Protein AF-E6QX30-F1 (afdb_monomer)

Nearest PDB structures (foldseek):
  5aim-assembly2_B  TM=6.102E-01  e=1.155E-02  Saccharomyces cerevisiae
  6qpw-assembly1_B  TM=5.851E-01  e=6.024E-02  Saccharomyces cerevisiae S288C
  2dpd-assembly1_B  TM=6.781E-01  e=2.413E-01  Bacillus subtilis
  7jpq-assembly1_D  TM=5.447E-01  e=1.022E-01  Homo sapiens
  5meb-assembly2_B  TM=5.885E-01  e=2.114E-01  Saccharomyces cerevisiae

pLDDT: mean 74.43, std 17.97, range [36.53, 93.19]

Structure (mmCIF, N/CA/C/O backbone):
data_AF-E6QX30-F1
#
_entry.id   AF-E6QX30-F1
#
loop_
_atom_site.group_PDB
_atom_site.id
_atom_site.type_symbol
_atom_site.label_atom_id
_atom_site.label_alt_id
_atom_site.label_comp_id
_atom_site.label_asym_id
_atom_site.label_entity_id
_atom_site.label_seq_id
_atom_site.pdbx_PDB_ins_code
_atom_site.Cartn_x
_atom_site.Cartn_y
_atom_site.Cartn_z
_atom_site.occupancy
_atom_site.B_iso_or_equiv
_atom_site.auth_seq_id
_atom_site.auth_comp_id
_atom_site.auth_asym_id
_atom_site.auth_atom_id
_atom_site.pdbx_PDB_model_num
ATOM 1 N N . MET A 1 1 ? 42.440 -19.317 -20.892 1.00 54.25 1 MET A N 1
ATOM 2 C CA . MET A 1 1 ? 41.646 -18.331 -20.115 1.00 54.25 1 MET A CA 1
ATOM 3 C C . MET A 1 1 ? 40.415 -17.860 -20.898 1.00 54.25 1 MET A C 1
ATOM 5 O O . MET A 1 1 ? 39.342 -17.826 -20.319 1.00 54.25 1 MET A O 1
ATOM 9 N N . SER A 1 2 ? 40.530 -17.606 -22.211 1.00 65.06 2 SER A N 1
ATOM 10 C CA . SER A 1 2 ? 39.391 -17.278 -23.096 1.00 65.06 2 SER A CA 1
ATOM 11 C C . SER A 1 2 ? 38.337 -18.400 -23.216 1.00 65.06 2 SER A C 1
ATOM 13 O O . SER A 1 2 ? 37.141 -18.131 -23.174 1.00 65.06 2 SER A O 1
ATOM 15 N N . ASP A 1 3 ? 38.753 -19.672 -23.256 1.00 72.25 3 ASP A N 1
ATOM 16 C CA . ASP A 1 3 ? 37.819 -20.810 -23.385 1.00 72.25 3 ASP A CA 1
ATOM 17 C C . ASP A 1 3 ? 36.958 -21.046 -22.137 1.00 72.25 3 ASP A C 1
ATOM 19 O O . ASP A 1 3 ? 35.819 -21.490 -22.235 1.00 72.25 3 ASP A O 1
ATOM 23 N N . ILE A 1 4 ? 37.474 -20.678 -20.962 1.00 80.50 4 ILE A N 1
ATOM 24 C CA . ILE A 1 4 ? 36.748 -20.782 -19.691 1.00 80.50 4 ILE A CA 1
ATOM 25 C C . ILE A 1 4 ? 35.622 -19.740 -19.649 1.00 80.50 4 ILE A C 1
ATOM 27 O O . ILE A 1 4 ? 34.512 -20.053 -19.233 1.00 80.50 4 ILE A O 1
ATOM 31 N N . LEU A 1 5 ? 35.879 -18.519 -20.133 1.00 72.25 5 LEU A N 1
ATOM 32 C CA . LEU A 1 5 ? 34.870 -17.457 -20.203 1.00 72.25 5 LEU A CA 1
ATOM 33 C C . LEU A 1 5 ? 33.741 -17.809 -21.178 1.00 72.25 5 LEU A C 1
ATOM 35 O O . LEU A 1 5 ? 32.575 -17.657 -20.825 1.00 72.25 5 LEU A O 1
ATOM 39 N N . LYS A 1 6 ? 34.069 -18.370 -22.348 1.00 82.31 6 LYS A N 1
ATOM 40 C CA . LYS A 1 6 ? 33.060 -18.851 -23.308 1.00 82.31 6 LYS A CA 1
ATOM 41 C C . LYS A 1 6 ? 32.194 -19.971 -22.737 1.00 82.31 6 LYS A C 1
ATOM 43 O O . LYS A 1 6 ? 30.988 -20.003 -22.971 1.00 82.31 6 LYS A O 1
ATOM 48 N N . GLU A 1 7 ? 32.794 -20.878 -21.972 1.00 82.12 7 GLU A N 1
ATOM 49 C CA . GLU A 1 7 ? 32.065 -21.949 -21.294 1.00 82.12 7 GLU A CA 1
ATOM 50 C C . GLU A 1 7 ? 31.119 -21.389 -20.215 1.00 82.12 7 GLU A C 1
ATOM 52 O O . GLU A 1 7 ? 29.974 -21.833 -20.104 1.00 82.12 7 GLU A O 1
ATOM 57 N N . PHE A 1 8 ? 31.538 -20.359 -19.471 1.00 84.06 8 PHE A N 1
ATOM 58 C CA . PHE A 1 8 ? 30.665 -19.662 -18.521 1.00 84.06 8 PHE A CA 1
ATOM 59 C C . PHE A 1 8 ? 29.525 -18.900 -19.206 1.00 84.06 8 PHE A C 1
ATOM 61 O O . PHE A 1 8 ? 28.385 -19.001 -18.758 1.00 84.06 8 PHE A O 1
ATOM 68 N N . GLU A 1 9 ? 29.782 -18.196 -20.309 1.00 80.81 9 GLU A N 1
ATOM 69 C CA . GLU A 1 9 ? 28.739 -17.509 -21.085 1.00 80.81 9 GLU A CA 1
A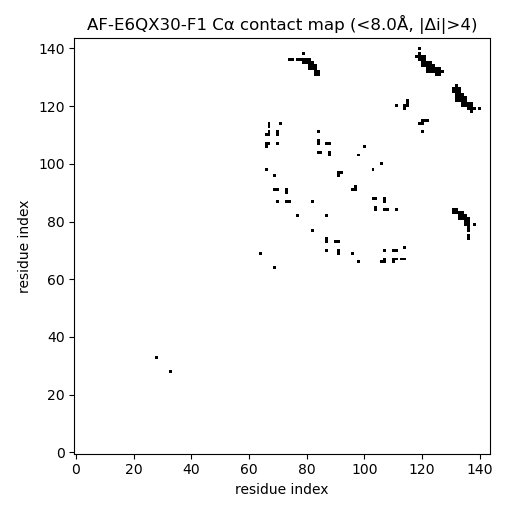TOM 70 C C . GLU A 1 9 ? 27.700 -18.490 -21.638 1.00 80.81 9 GLU A C 1
ATOM 72 O O . GLU A 1 9 ? 26.494 -18.246 -21.545 1.00 80.81 9 GLU A O 1
ATOM 77 N N . LYS A 1 10 ? 28.153 -19.641 -22.145 1.00 86.25 10 LYS A N 1
ATOM 78 C CA . LYS A 1 10 ? 27.271 -20.702 -22.640 1.00 86.25 10 LYS A CA 1
ATOM 79 C C . LYS A 1 10 ? 26.405 -21.291 -21.526 1.00 86.25 10 LYS A C 1
ATOM 81 O O . LYS A 1 10 ? 25.217 -21.525 -21.743 1.00 86.25 10 LYS A O 1
ATOM 86 N N . ARG A 1 11 ? 26.968 -21.482 -20.328 1.00 80.69 11 ARG A N 1
ATOM 87 C CA . ARG A 1 11 ? 26.216 -21.923 -19.140 1.00 80.69 11 ARG A CA 1
ATOM 88 C C . ARG A 1 11 ? 25.200 -20.882 -18.684 1.00 80.69 11 ARG A C 1
ATOM 90 O O . ARG A 1 11 ? 24.069 -21.240 -18.386 1.00 80.69 11 ARG A O 1
ATOM 97 N N . ILE A 1 12 ? 25.557 -19.599 -18.692 1.00 85.88 12 ILE A N 1
ATOM 98 C CA . ILE A 1 12 ? 24.620 -18.516 -18.363 1.00 85.88 12 ILE A CA 1
ATOM 99 C C . ILE A 1 12 ? 23.457 -18.491 -19.363 1.00 85.88 12 ILE A C 1
ATOM 101 O O . ILE A 1 12 ? 22.307 -18.353 -18.953 1.00 85.88 12 ILE A O 1
ATOM 105 N N . ALA A 1 13 ? 23.731 -18.655 -20.659 1.00 84.75 13 ALA A N 1
ATOM 106 C CA . ALA A 1 13 ? 22.691 -18.701 -21.685 1.00 84.75 13 ALA A CA 1
ATOM 107 C C . ALA A 1 13 ? 21.773 -19.929 -21.541 1.00 84.75 13 ALA A C 1
ATOM 109 O O . ALA A 1 13 ? 20.557 -19.798 -21.672 1.00 84.75 13 ALA A O 1
ATOM 110 N N . ALA A 1 14 ? 22.335 -21.102 -21.230 1.00 83.81 14 ALA A N 1
ATOM 111 C CA . ALA A 1 14 ? 21.559 -22.313 -20.968 1.00 83.81 14 ALA A CA 1
ATOM 112 C C . ALA A 1 14 ? 20.653 -22.152 -19.736 1.00 83.81 14 ALA A C 1
ATOM 114 O O . ALA A 1 14 ? 19.456 -22.412 -19.826 1.00 83.81 14 ALA A O 1
ATOM 115 N N . ASN A 1 15 ? 21.191 -21.622 -18.635 1.00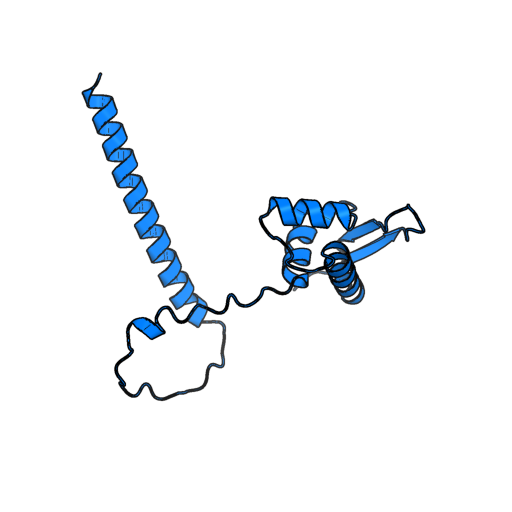 85.94 15 ASN A N 1
ATOM 116 C CA . ASN A 1 15 ? 20.427 -21.394 -17.408 1.00 85.94 15 ASN A CA 1
ATOM 117 C C . ASN A 1 15 ? 19.310 -20.361 -17.606 1.00 85.94 15 ASN A C 1
ATOM 119 O O . ASN A 1 15 ? 18.232 -20.515 -17.048 1.00 85.94 15 ASN A O 1
ATOM 123 N N . LYS A 1 16 ? 19.536 -19.313 -18.412 1.00 83.69 16 LYS A N 1
ATOM 124 C CA . LYS A 1 16 ? 18.482 -18.342 -18.753 1.00 83.69 16 LYS A CA 1
ATOM 125 C C . LYS A 1 16 ? 17.318 -19.004 -19.484 1.00 83.69 16 LYS A C 1
ATOM 127 O O . LYS A 1 16 ? 16.172 -18.768 -19.127 1.00 83.69 16 LYS A O 1
ATOM 132 N N . ARG A 1 17 ? 17.618 -19.866 -20.456 1.00 84.56 17 ARG A N 1
ATOM 133 C CA . ARG A 1 17 ? 16.594 -20.612 -21.195 1.00 84.56 17 ARG A CA 1
ATOM 134 C C . ARG A 1 17 ? 15.820 -21.572 -20.288 1.00 84.56 17 ARG A C 1
ATOM 136 O O . ARG A 1 17 ? 14.612 -21.701 -20.432 1.00 84.56 17 ARG A O 1
ATOM 143 N N . GLU A 1 18 ? 16.508 -22.217 -19.351 1.00 81.56 18 GLU A N 1
ATOM 144 C CA . GLU A 1 18 ? 15.877 -23.099 -18.367 1.00 81.56 18 GLU A CA 1
ATOM 145 C C . GLU A 1 18 ? 14.957 -22.324 -17.410 1.00 81.56 18 GLU A C 1
ATOM 147 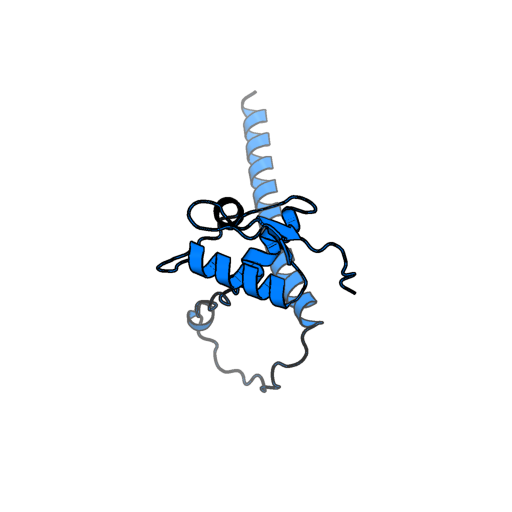O O . GLU A 1 18 ? 13.856 -22.782 -17.114 1.00 81.56 18 GLU A O 1
ATOM 152 N N . ILE A 1 19 ? 15.357 -21.119 -16.986 1.00 82.62 19 ILE A N 1
ATOM 153 C CA . ILE A 1 19 ? 14.509 -20.226 -16.182 1.00 82.62 19 ILE A CA 1
ATOM 154 C C . ILE A 1 19 ? 13.252 -19.829 -16.964 1.00 82.62 19 ILE A C 1
ATOM 156 O O . ILE A 1 19 ? 12.155 -19.940 -16.427 1.00 82.62 19 ILE A O 1
ATOM 160 N N . GLU A 1 20 ? 13.388 -19.431 -18.231 1.00 78.38 20 GLU A N 1
ATOM 161 C CA . GLU A 1 20 ? 12.243 -19.075 -19.084 1.00 78.38 20 GLU A CA 1
ATOM 162 C C . GLU A 1 20 ? 11.257 -20.250 -19.241 1.00 78.38 20 GLU A C 1
ATOM 164 O O . GLU A 1 20 ? 10.038 -20.068 -19.181 1.00 78.38 20 GLU A O 1
ATOM 169 N N . GLU A 1 21 ? 11.768 -21.475 -19.388 1.00 79.69 21 GLU A N 1
ATOM 170 C CA . GLU A 1 21 ? 10.946 -22.685 -19.478 1.00 79.69 21 GLU A CA 1
ATOM 171 C C . GLU A 1 21 ? 10.229 -23.001 -18.153 1.00 79.69 21 GLU A C 1
ATOM 173 O O . GLU A 1 21 ? 9.037 -23.325 -18.149 1.00 79.69 21 GLU A O 1
ATOM 178 N N . GLN A 1 22 ? 10.915 -22.843 -17.018 1.00 76.31 22 GLN A N 1
ATOM 179 C CA . GLN A 1 22 ? 10.328 -23.016 -15.685 1.00 76.31 22 GLN A CA 1
ATOM 180 C C . GLN A 1 22 ? 9.267 -21.950 -15.372 1.00 76.31 22 GLN A C 1
ATOM 182 O O . GLN A 1 22 ? 8.219 -22.270 -14.804 1.00 76.31 22 GLN A O 1
ATOM 187 N N . GLU A 1 23 ? 9.493 -20.698 -15.770 1.00 70.81 23 GLU A N 1
ATOM 188 C CA . GLU A 1 23 ? 8.515 -19.613 -15.644 1.00 70.81 23 GLU A CA 1
ATOM 189 C C . GLU A 1 23 ? 7.265 -19.896 -16.483 1.00 70.81 23 GLU A C 1
ATOM 191 O O . GLU A 1 23 ? 6.139 -19.761 -15.991 1.00 70.81 23 GLU A O 1
ATOM 196 N N . TYR A 1 24 ? 7.442 -20.376 -17.716 1.00 75.69 24 TYR A N 1
ATOM 197 C CA . TYR A 1 24 ? 6.335 -20.784 -18.577 1.00 75.69 24 TYR A CA 1
ATOM 198 C C . TYR A 1 24 ? 5.539 -21.957 -17.982 1.00 75.69 24 TYR A C 1
ATOM 200 O O . TYR A 1 24 ? 4.304 -21.914 -17.918 1.00 75.69 24 TYR A O 1
ATOM 208 N N . ALA A 1 25 ? 6.231 -22.975 -17.465 1.00 77.50 25 ALA A N 1
ATOM 209 C CA . ALA A 1 25 ? 5.602 -24.098 -16.776 1.00 77.50 25 ALA A CA 1
ATOM 210 C C . ALA A 1 25 ? 4.824 -23.644 -15.529 1.00 77.50 25 ALA A C 1
ATOM 212 O O . ALA A 1 25 ? 3.711 -24.119 -15.290 1.00 77.50 25 ALA A O 1
ATOM 213 N N . LEU A 1 26 ? 5.348 -22.677 -14.767 1.00 67.38 26 LEU A N 1
ATOM 214 C CA . LEU A 1 26 ? 4.654 -22.089 -13.619 1.00 67.38 26 LEU A CA 1
ATOM 215 C C . LEU A 1 26 ? 3.383 -21.340 -14.019 1.00 67.38 26 LEU A C 1
ATOM 217 O O . LEU A 1 26 ? 2.389 -21.418 -13.296 1.00 67.38 26 LEU A O 1
ATOM 221 N N . VAL A 1 27 ? 3.377 -20.636 -15.152 1.00 73.81 27 VAL A N 1
ATOM 222 C CA . VAL A 1 27 ? 2.166 -19.977 -15.668 1.00 73.81 27 VAL A CA 1
ATOM 223 C C . VAL A 1 27 ? 1.096 -21.016 -16.011 1.00 73.81 27 VAL A C 1
ATOM 225 O O . VAL A 1 27 ? -0.064 -20.855 -15.621 1.00 73.81 27 VAL A O 1
ATOM 228 N N . ILE A 1 28 ? 1.474 -22.114 -16.672 1.00 72.31 28 ILE A N 1
ATOM 229 C CA . ILE A 1 28 ? 0.555 -23.216 -16.994 1.00 72.31 28 ILE A CA 1
ATOM 230 C C . ILE A 1 28 ? 0.048 -23.901 -15.720 1.00 72.31 28 ILE A C 1
ATOM 232 O O . ILE A 1 28 ? -1.153 -24.151 -15.590 1.00 72.31 28 ILE A O 1
ATOM 236 N N . LEU A 1 29 ? 0.926 -24.170 -14.753 1.00 69.25 29 LEU A N 1
ATOM 237 C CA . LEU A 1 29 ? 0.558 -24.790 -13.479 1.00 69.25 29 LEU A CA 1
ATOM 238 C C . LEU A 1 29 ? -0.351 -23.888 -12.646 1.00 69.25 29 LEU A C 1
ATOM 240 O O . LEU A 1 29 ? -1.369 -24.349 -12.146 1.00 69.25 29 LEU A O 1
ATOM 244 N N . LYS A 1 30 ? -0.079 -22.583 -12.559 1.00 65.81 30 LYS A N 1
ATOM 245 C CA . LYS A 1 30 ? -0.988 -21.628 -11.904 1.00 65.81 30 LYS A CA 1
ATOM 246 C C . LYS A 1 30 ? -2.346 -21.564 -12.595 1.00 65.81 30 LYS A C 1
ATOM 248 O O . LYS A 1 30 ? -3.360 -21.443 -11.916 1.00 65.81 30 LYS A O 1
ATOM 253 N N . ARG A 1 31 ? -2.389 -21.679 -13.924 1.00 63.12 31 ARG A N 1
ATOM 254 C CA . ARG A 1 31 ? -3.642 -21.693 -14.693 1.00 63.12 31 ARG A CA 1
ATOM 255 C C . ARG A 1 31 ? 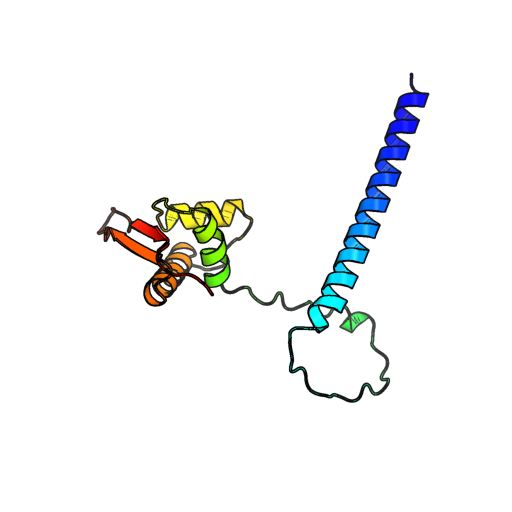-4.443 -22.978 -14.485 1.00 63.12 31 ARG A C 1
ATOM 257 O O . ARG A 1 31 ? -5.661 -22.918 -14.364 1.00 63.12 31 ARG A O 1
ATOM 264 N N . THR A 1 32 ? -3.769 -24.122 -14.420 1.00 64.25 32 THR A N 1
ATOM 265 C CA . THR A 1 32 ? -4.403 -25.436 -14.217 1.00 64.25 32 THR A CA 1
ATOM 266 C C . THR A 1 32 ? -4.792 -25.668 -12.757 1.00 64.25 32 THR A C 1
ATOM 268 O O . THR A 1 32 ? -5.896 -26.129 -12.494 1.00 64.25 32 THR A O 1
ATOM 271 N N . MET A 1 33 ? -3.958 -25.270 -11.795 1.00 58.22 33 MET A N 1
ATOM 272 C CA . MET A 1 33 ? -4.257 -25.370 -10.361 1.00 58.22 33 MET A CA 1
ATOM 273 C C . MET A 1 33 ? -5.214 -24.269 -9.881 1.00 58.22 33 MET A C 1
ATOM 275 O O . MET A 1 33 ? -6.042 -24.518 -9.005 1.00 58.22 33 MET A O 1
ATOM 279 N N . GLY A 1 34 ? -5.165 -23.074 -10.477 1.00 48.03 34 GLY A N 1
ATOM 280 C CA . GLY A 1 34 ? -6.106 -21.978 -10.215 1.00 48.03 34 GLY A CA 1
ATOM 281 C C . GLY A 1 34 ? -7.526 -22.244 -10.726 1.00 48.03 34 GLY A C 1
ATOM 282 O O . GLY A 1 34 ? -8.466 -21.607 -10.259 1.00 48.03 34 GLY A O 1
ATOM 283 N N . ALA A 1 35 ? -7.708 -23.230 -11.612 1.00 49.19 35 ALA A N 1
ATOM 284 C CA . ALA A 1 35 ? -9.023 -23.714 -12.030 1.00 49.19 35 ALA A CA 1
ATOM 285 C C . ALA A 1 35 ? -9.720 -24.592 -10.966 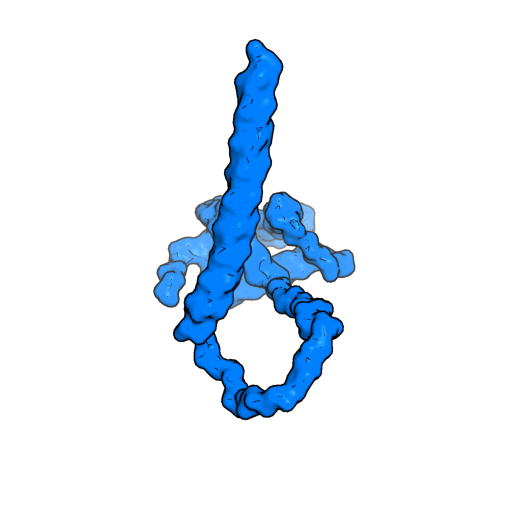1.00 49.19 35 ALA A C 1
ATOM 287 O O . ALA A 1 35 ? -10.884 -24.942 -11.140 1.00 49.19 35 ALA A O 1
ATOM 288 N N . SER A 1 36 ? -9.048 -24.922 -9.854 1.00 46.56 36 SER A N 1
ATOM 289 C CA . SER A 1 36 ? -9.617 -25.773 -8.793 1.00 46.56 36 SER A CA 1
ATOM 290 C C . SER A 1 36 ? -10.427 -25.003 -7.742 1.00 46.56 36 SER A C 1
ATOM 292 O O . SER A 1 36 ? -11.213 -25.621 -7.036 1.00 46.56 36 SER A O 1
ATOM 294 N N . ASN A 1 37 ? -10.263 -23.675 -7.628 1.00 43.97 37 ASN A N 1
ATOM 295 C CA . ASN A 1 37 ? -10.795 -22.887 -6.501 1.00 43.97 37 ASN A CA 1
ATOM 296 C C . ASN A 1 37 ? -11.578 -21.626 -6.919 1.00 43.97 37 ASN A C 1
ATOM 298 O O . ASN A 1 37 ? -11.575 -20.624 -6.206 1.00 43.97 37 ASN A O 1
ATOM 302 N N . ALA A 1 38 ? -12.274 -21.658 -8.057 1.00 39.19 38 ALA A N 1
ATOM 303 C CA . ALA A 1 38 ? -13.282 -20.650 -8.389 1.00 39.19 38 ALA A CA 1
ATOM 304 C C . ALA A 1 38 ? -14.431 -21.289 -9.179 1.00 39.19 38 ALA A C 1
ATOM 306 O O . ALA A 1 38 ? -14.453 -21.306 -10.408 1.00 39.19 38 ALA A O 1
ATOM 307 N N . THR A 1 39 ? -15.397 -21.848 -8.455 1.00 43.84 39 THR A N 1
ATOM 308 C CA . THR A 1 39 ? -16.695 -22.238 -9.007 1.00 43.84 39 THR A CA 1
ATOM 309 C C . THR A 1 39 ? -17.376 -21.016 -9.640 1.00 43.84 39 THR A C 1
ATOM 311 O O . THR A 1 39 ? -17.373 -19.940 -9.048 1.00 43.84 39 THR A O 1
ATOM 314 N N . LEU A 1 40 ? -18.032 -21.242 -10.789 1.00 43.25 40 LEU A N 1
ATOM 315 C CA . LEU A 1 40 ? -18.935 -20.351 -11.546 1.00 43.25 40 LEU A CA 1
ATOM 316 C C . LEU A 1 40 ? -18.320 -19.556 -12.715 1.00 43.25 40 LEU A C 1
ATOM 318 O O . LEU A 1 40 ? -18.432 -18.335 -12.781 1.00 43.25 40 LEU A O 1
ATOM 322 N N . ILE A 1 41 ? -17.834 -20.258 -13.742 1.00 42.81 41 ILE A N 1
ATOM 323 C CA . ILE A 1 41 ? -18.071 -19.804 -15.120 1.00 42.81 41 ILE A CA 1
ATOM 324 C C . ILE A 1 41 ? -18.968 -20.843 -15.786 1.00 42.81 41 ILE A C 1
ATOM 326 O O . ILE A 1 41 ? -18.557 -21.967 -16.050 1.00 42.81 41 ILE A O 1
ATOM 330 N N . SER A 1 42 ? -20.230 -20.440 -15.944 1.00 36.53 42 SER A N 1
ATOM 331 C CA . SER A 1 42 ? -21.219 -20.904 -16.917 1.00 36.53 42 SER A CA 1
ATOM 332 C C . SER A 1 42 ? -20.742 -22.021 -17.846 1.00 36.53 42 SER A C 1
ATOM 334 O O . SER A 1 42 ? -19.884 -21.805 -18.699 1.00 36.53 42 SER A O 1
ATOM 336 N N . ALA A 1 43 ? -21.401 -23.176 -17.750 1.00 45.62 43 ALA A N 1
ATOM 337 C CA . ALA A 1 43 ? -21.435 -24.170 -18.807 1.00 45.62 43 ALA A CA 1
ATOM 338 C C . ALA A 1 43 ? -21.831 -23.501 -20.136 1.00 45.62 43 ALA A C 1
ATOM 340 O O . ALA A 1 43 ? -23.001 -23.216 -20.383 1.00 45.62 43 ALA A O 1
ATOM 341 N N . LEU A 1 44 ? -20.850 -23.234 -20.992 1.00 40.56 44 LEU A N 1
ATOM 342 C CA . LEU A 1 44 ? -21.069 -23.017 -22.413 1.00 40.56 44 LEU A CA 1
ATOM 343 C C . LEU A 1 44 ? -20.528 -24.255 -23.130 1.00 40.56 44 LEU A C 1
ATOM 345 O O . LEU A 1 44 ? -19.389 -24.652 -22.873 1.00 40.56 44 LEU A O 1
ATOM 349 N N . PRO A 1 45 ? -21.327 -24.903 -23.996 1.00 40.50 45 PRO A N 1
ATOM 350 C CA . PRO A 1 45 ? -20.828 -26.002 -24.796 1.00 40.50 45 PRO A CA 1
ATOM 351 C C . PRO A 1 45 ? -19.746 -25.425 -25.704 1.00 40.50 45 PRO A C 1
ATOM 353 O O . PRO A 1 45 ? -20.008 -24.504 -26.478 1.00 40.50 45 PRO A O 1
ATOM 356 N N . ILE A 1 46 ? -18.530 -25.958 -25.597 1.00 43.47 46 ILE A N 1
ATOM 357 C CA . ILE A 1 46 ? -17.448 -25.679 -26.537 1.00 43.47 46 ILE A CA 1
ATOM 358 C C . ILE A 1 46 ? -17.890 -26.272 -27.881 1.00 43.47 46 ILE A C 1
ATOM 360 O O . ILE A 1 46 ? -17.594 -27.418 -28.209 1.00 43.47 46 ILE A O 1
ATOM 364 N N . LYS A 1 47 ? -18.681 -25.511 -28.642 1.00 39.34 47 LYS A N 1
ATOM 365 C CA . LYS A 1 47 ? -18.812 -25.715 -30.077 1.00 39.34 47 LYS A CA 1
ATOM 366 C C . LYS A 1 47 ? -17.533 -25.171 -30.684 1.00 39.34 47 LYS A C 1
ATOM 368 O O . LYS A 1 47 ? -17.249 -23.983 -30.581 1.00 39.34 47 LYS A O 1
ATOM 373 N N . THR A 1 48 ? -16.780 -26.085 -31.275 1.00 47.28 48 THR A N 1
ATOM 374 C CA . THR A 1 48 ? -15.726 -25.865 -32.258 1.00 47.28 48 THR A CA 1
ATOM 375 C C . THR A 1 48 ? -16.157 -24.792 -33.257 1.00 47.28 48 THR A C 1
ATOM 377 O O . THR A 1 48 ? -16.816 -25.068 -34.254 1.00 47.28 48 THR A O 1
ATOM 380 N N . ALA A 1 49 ? -15.805 -23.551 -32.958 1.00 42.62 49 ALA A N 1
ATOM 381 C CA . ALA A 1 49 ? -15.814 -22.446 -33.891 1.00 42.62 49 ALA A CA 1
ATOM 382 C C . ALA A 1 49 ? -14.409 -21.859 -33.826 1.00 42.62 49 ALA A C 1
ATOM 384 O O . ALA A 1 49 ? -13.944 -21.456 -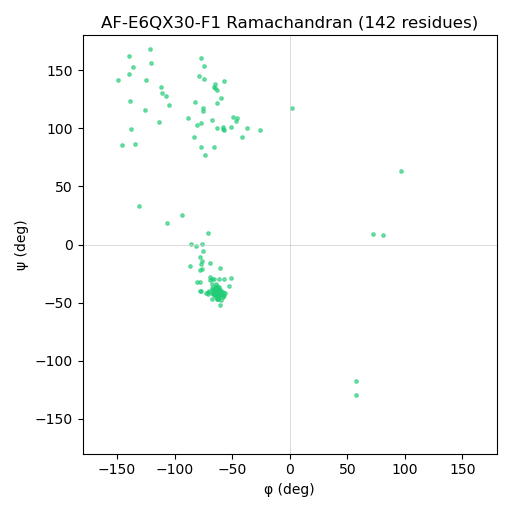32.763 1.00 42.62 49 ALA A O 1
ATOM 385 N N . GLU A 1 50 ? -13.728 -21.961 -34.959 1.00 52.72 50 GLU A N 1
ATOM 386 C CA . GLU A 1 50 ? -12.407 -21.441 -35.294 1.00 52.72 50 GLU A CA 1
ATOM 387 C C . GLU A 1 50 ? -12.026 -20.209 -34.457 1.00 52.72 50 GLU A C 1
ATOM 389 O O . GLU A 1 50 ? -12.441 -19.087 -34.742 1.00 52.72 50 GLU A O 1
ATOM 394 N N . ALA A 1 51 ? -11.237 -20.430 -33.402 1.00 45.62 51 ALA A N 1
ATOM 395 C CA . ALA A 1 51 ? -10.673 -19.352 -32.607 1.00 45.62 51 ALA A CA 1
ATOM 396 C C . ALA A 1 51 ? -9.654 -18.606 -33.479 1.00 45.62 51 ALA A C 1
ATOM 398 O O . ALA A 1 51 ? -8.583 -19.132 -33.792 1.00 45.62 51 ALA A O 1
ATOM 399 N N . LYS A 1 52 ? -10.008 -17.398 -33.924 1.00 53.94 52 LYS A N 1
ATOM 400 C CA . LYS A 1 52 ? -9.091 -16.514 -34.647 1.00 53.94 52 LYS A CA 1
ATOM 401 C C . LYS A 1 52 ? -7.969 -16.101 -33.697 1.00 53.94 52 LYS A C 1
ATOM 403 O O . LYS A 1 52 ? -8.219 -15.750 -32.551 1.00 53.94 52 LYS A O 1
ATOM 408 N N . PHE A 1 53 ? -6.730 -16.128 -34.182 1.00 52.00 53 PHE A N 1
ATOM 409 C CA . PHE A 1 53 ? -5.537 -15.780 -33.401 1.00 52.00 53 PHE A CA 1
ATOM 410 C C . PHE A 1 53 ? -5.562 -14.329 -32.873 1.00 52.00 53 PHE A C 1
ATOM 412 O O . PHE A 1 53 ? -4.896 -14.028 -31.889 1.00 52.00 53 PHE A O 1
ATOM 419 N N . ASP A 1 54 ? -6.373 -13.452 -33.475 1.00 55.53 54 ASP A N 1
ATOM 420 C CA . ASP A 1 54 ? -6.625 -12.091 -32.979 1.00 55.53 54 ASP A CA 1
ATOM 421 C C . ASP A 1 54 ? -7.398 -12.057 -31.645 1.00 55.53 54 ASP A C 1
ATOM 423 O O . ASP A 1 54 ? -7.135 -11.181 -30.826 1.00 55.53 54 ASP A O 1
ATOM 427 N N . ASP A 1 55 ? -8.261 -13.040 -31.351 1.00 52.06 55 ASP A N 1
ATOM 428 C CA . ASP A 1 55 ? -8.991 -13.111 -30.068 1.00 52.06 55 ASP A CA 1
ATOM 429 C C . ASP A 1 55 ? -8.109 -13.644 -28.915 1.00 52.06 55 ASP A C 1
ATOM 431 O O . ASP A 1 55 ? -8.480 -13.580 -27.744 1.00 52.06 55 ASP A O 1
ATOM 435 N N . LEU A 1 56 ? -6.914 -14.171 -29.214 1.00 53.62 56 LEU A N 1
ATOM 436 C CA . LEU A 1 56 ? -5.924 -14.588 -28.206 1.00 53.62 56 LEU A CA 1
ATOM 437 C C . LEU A 1 56 ? -5.150 -13.401 -27.614 1.00 53.62 56 LEU A C 1
ATOM 439 O O . LEU A 1 56 ? -4.613 -13.514 -26.510 1.00 53.62 56 LEU A O 1
ATOM 443 N N . PHE A 1 57 ? -5.115 -12.278 -28.335 1.00 48.28 57 PHE A N 1
ATOM 444 C CA . PHE A 1 57 ? -4.579 -10.993 -27.881 1.00 48.28 57 PHE A CA 1
ATOM 445 C C . PHE A 1 57 ? -5.682 -9.990 -27.584 1.00 48.28 57 PHE A C 1
ATOM 447 O O . PHE A 1 57 ? -5.401 -8.792 -27.507 1.00 48.28 57 PHE A O 1
ATOM 454 N N . ASP A 1 58 ? -6.914 -10.468 -27.400 1.00 44.94 58 ASP A N 1
ATOM 455 C CA . ASP A 1 58 ? -7.977 -9.655 -26.847 1.00 44.94 58 ASP A CA 1
ATOM 456 C C . ASP A 1 58 ? -7.462 -9.189 -25.491 1.00 44.94 58 ASP A C 1
ATOM 458 O O . ASP A 1 58 ? -7.297 -9.988 -24.562 1.00 44.94 58 ASP A O 1
ATOM 462 N N . VAL A 1 59 ? -7.011 -7.929 -25.484 1.00 47.25 59 VAL A N 1
ATOM 463 C CA . VAL A 1 59 ? -6.205 -7.313 -24.439 1.00 47.25 59 VAL A CA 1
ATOM 464 C C . VAL A 1 59 ? -6.878 -7.714 -23.159 1.00 47.25 59 VAL A C 1
ATOM 466 O O . VAL A 1 59 ? -8.003 -7.266 -22.919 1.00 47.25 59 VAL A O 1
ATOM 469 N N . VAL A 1 60 ? -6.232 -8.613 -22.400 1.00 43.88 60 VAL A N 1
ATOM 470 C CA . VAL A 1 60 ? -6.677 -8.984 -21.063 1.00 43.88 60 VAL A CA 1
ATOM 471 C C . VAL A 1 60 ? -6.949 -7.639 -20.442 1.00 43.88 60 VAL A C 1
ATOM 473 O O . VAL A 1 60 ? -6.009 -6.867 -20.259 1.00 43.88 60 VAL A O 1
ATOM 476 N N . LYS A 1 61 ? -8.231 -7.288 -20.276 1.00 44.06 61 LYS A N 1
ATOM 477 C CA . LYS A 1 61 ? -8.617 -6.076 -19.574 1.00 44.06 61 LYS A CA 1
ATOM 478 C C . LYS A 1 61 ? -7.951 -6.300 -18.245 1.00 44.06 61 LYS A C 1
ATOM 480 O O . LYS A 1 61 ? -8.458 -7.125 -17.486 1.00 44.06 61 LYS A O 1
ATOM 485 N N . GLU A 1 62 ? -6.779 -5.692 -18.047 1.00 45.44 62 GLU A N 1
ATOM 486 C CA . GLU A 1 62 ? -6.025 -5.793 -16.815 1.00 45.44 62 GLU A CA 1
ATOM 487 C C . GLU A 1 62 ? -7.069 -5.496 -15.775 1.00 45.44 62 GLU A C 1
ATOM 489 O O . GLU A 1 62 ? -7.690 -4.426 -15.809 1.00 45.44 62 GLU A O 1
ATOM 494 N N . ASN A 1 63 ? -7.426 -6.539 -15.032 1.00 46.44 63 ASN A N 1
ATOM 495 C CA . ASN A 1 63 ? -8.595 -6.519 -14.192 1.00 46.44 63 ASN A CA 1
ATOM 496 C C . ASN A 1 63 ? -8.272 -5.421 -13.199 1.00 46.44 63 ASN A C 1
ATOM 498 O O . ASN A 1 63 ? -7.366 -5.632 -12.398 1.00 46.44 63 ASN A O 1
ATOM 502 N N . LYS A 1 64 ? -8.833 -4.215 -13.406 1.00 55.19 64 LYS A N 1
ATOM 503 C CA . LYS A 1 64 ? -8.271 -2.971 -12.867 1.00 55.19 64 LYS A CA 1
ATOM 504 C C . LYS A 1 64 ? -8.216 -3.157 -11.373 1.00 55.19 64 LYS A C 1
ATOM 506 O O . LYS A 1 64 ? -9.257 -3.064 -10.720 1.00 55.19 64 LYS A O 1
ATOM 511 N N . ARG A 1 65 ? -7.030 -3.496 -10.866 1.00 66.62 65 ARG A N 1
ATOM 512 C CA . ARG A 1 65 ? -6.881 -3.851 -9.470 1.00 66.62 65 ARG A CA 1
ATOM 513 C C . ARG A 1 65 ? -7.329 -2.625 -8.708 1.00 66.62 65 ARG A C 1
ATOM 515 O O . ARG A 1 65 ? -6.986 -1.492 -9.066 1.00 66.62 65 ARG A O 1
ATOM 522 N N . ALA A 1 66 ? -8.277 -2.827 -7.802 1.00 77.94 66 ALA A N 1
ATOM 523 C CA . ALA A 1 66 ? -8.881 -1.686 -7.163 1.00 77.94 66 ALA A CA 1
ATOM 524 C C . ALA A 1 66 ? -7.778 -1.013 -6.346 1.00 77.94 66 ALA A C 1
ATOM 526 O O . ALA A 1 66 ? -7.049 -1.681 -5.622 1.00 77.94 66 ALA A O 1
ATOM 527 N N . VAL A 1 67 ? -7.675 0.314 -6.432 1.00 81.56 67 VAL A N 1
ATOM 528 C CA . VAL A 1 67 ? -6.662 1.092 -5.694 1.00 81.56 67 VAL A CA 1
ATOM 529 C C . VAL A 1 67 ? -6.662 0.742 -4.201 1.00 81.56 67 VAL A C 1
ATOM 531 O O . VAL A 1 67 ? -5.636 0.825 -3.543 1.00 81.56 67 VAL A O 1
ATOM 534 N N . ILE A 1 68 ? -7.811 0.325 -3.658 1.00 85.31 68 ILE A N 1
ATOM 535 C CA . ILE A 1 68 ? -7.924 -0.143 -2.277 1.00 85.31 68 ILE A CA 1
ATOM 536 C C . ILE A 1 68 ? -7.145 -1.430 -1.991 1.00 85.31 68 ILE A C 1
ATOM 538 O O . ILE A 1 68 ? -6.590 -1.546 -0.903 1.00 85.31 68 ILE A O 1
ATOM 542 N N . ASP A 1 69 ? -7.091 -2.365 -2.936 1.00 85.62 69 ASP A N 1
ATOM 543 C CA . ASP A 1 69 ? -6.358 -3.621 -2.788 1.00 85.62 69 ASP A CA 1
ATOM 544 C C . ASP A 1 69 ? -4.853 -3.358 -2.860 1.00 85.62 69 ASP A C 1
ATOM 546 O O . ASP A 1 69 ? -4.110 -3.833 -2.009 1.00 85.62 69 ASP A O 1
ATOM 550 N N . ASP A 1 70 ? -4.415 -2.499 -3.783 1.00 86.88 70 ASP A N 1
ATOM 551 C CA . ASP A 1 70 ? -3.010 -2.081 -3.867 1.00 86.88 70 ASP A CA 1
ATOM 552 C C . ASP A 1 70 ? -2.561 -1.335 -2.603 1.00 86.88 70 ASP A C 1
ATOM 554 O O . ASP A 1 70 ? -1.490 -1.585 -2.048 1.00 86.88 70 ASP A O 1
ATOM 558 N N . VAL A 1 71 ? -3.405 -0.424 -2.110 1.00 87.31 71 VAL A N 1
ATOM 559 C CA . VAL A 1 71 ? -3.164 0.305 -0.859 1.00 87.31 71 VAL A CA 1
ATOM 560 C C . VAL A 1 71 ? -3.122 -0.658 0.328 1.00 87.31 71 VAL A C 1
ATOM 562 O O . VAL A 1 71 ? -2.263 -0.503 1.193 1.00 87.31 71 VAL A O 1
ATOM 565 N N . ARG A 1 72 ? -4.007 -1.660 0.376 1.00 88.12 72 ARG A N 1
ATOM 566 C CA . ARG A 1 72 ? -4.006 -2.686 1.426 1.00 88.12 72 ARG A CA 1
ATOM 567 C C . ARG A 1 72 ? -2.698 -3.471 1.421 1.00 88.12 72 ARG A C 1
ATOM 569 O O . ARG A 1 72 ? -2.060 -3.539 2.466 1.00 88.12 72 ARG A O 1
ATOM 576 N N . ASP A 1 73 ? -2.290 -4.000 0.271 1.00 87.69 73 ASP A N 1
ATOM 577 C CA . ASP A 1 73 ? -1.067 -4.799 0.136 1.00 87.69 73 ASP A CA 1
ATOM 578 C C . ASP A 1 73 ? 0.169 -4.018 0.595 1.00 87.69 73 ASP A C 1
ATOM 580 O O . ASP A 1 73 ? 1.017 -4.527 1.331 1.00 87.69 73 ASP A O 1
ATOM 584 N N . VAL A 1 74 ? 0.263 -2.746 0.200 1.00 88.94 74 VAL A N 1
ATOM 585 C CA . VAL A 1 74 ? 1.366 -1.878 0.618 1.00 88.94 74 VAL A CA 1
ATOM 586 C C . VAL A 1 74 ? 1.319 -1.609 2.120 1.00 88.94 74 VAL A C 1
ATOM 588 O O . VAL A 1 74 ? 2.359 -1.670 2.778 1.00 88.94 74 VAL A O 1
ATOM 591 N N . ILE A 1 75 ? 0.137 -1.345 2.680 1.00 88.75 75 ILE A N 1
ATOM 592 C CA . ILE A 1 75 ? -0.008 -1.049 4.107 1.00 88.75 75 ILE A CA 1
ATOM 593 C C . ILE A 1 75 ? 0.301 -2.267 4.981 1.00 88.75 75 ILE A C 1
ATOM 595 O O . ILE A 1 75 ? 0.899 -2.107 6.047 1.00 88.75 75 ILE A O 1
ATOM 599 N N . SER A 1 76 ? -0.017 -3.478 4.523 1.00 86.75 76 SER A N 1
ATOM 600 C CA . SER A 1 76 ? 0.355 -4.720 5.210 1.00 86.75 76 SER A CA 1
ATOM 601 C C . SER A 1 76 ? 1.870 -4.848 5.414 1.00 86.75 76 SER A C 1
ATOM 603 O O . SER A 1 76 ? 2.305 -5.394 6.425 1.00 86.75 76 SER A O 1
ATOM 605 N N . ASN A 1 77 ? 2.688 -4.267 4.528 1.00 86.19 77 ASN A N 1
ATOM 606 C CA . ASN A 1 77 ? 4.148 -4.256 4.677 1.00 86.19 77 ASN A CA 1
ATOM 607 C C . ASN A 1 77 ? 4.663 -3.256 5.731 1.00 86.19 77 ASN A C 1
ATOM 609 O O . ASN A 1 77 ? 5.829 -3.331 6.122 1.00 86.19 77 ASN A O 1
ATOM 613 N N . PHE A 1 78 ? 3.840 -2.312 6.209 1.00 85.38 78 PHE A N 1
ATOM 614 C CA . PHE A 1 78 ? 4.247 -1.392 7.279 1.00 85.38 78 PHE A CA 1
ATOM 615 C C . PHE A 1 78 ? 4.246 -2.054 8.666 1.00 85.38 78 PHE A C 1
ATOM 617 O O . PHE A 1 78 ? 4.949 -1.573 9.562 1.00 85.38 78 PHE A O 1
ATOM 624 N N . GLY A 1 79 ? 3.512 -3.160 8.845 1.00 83.81 79 GLY A N 1
ATOM 625 C CA . GLY A 1 79 ? 3.383 -3.855 10.128 1.00 8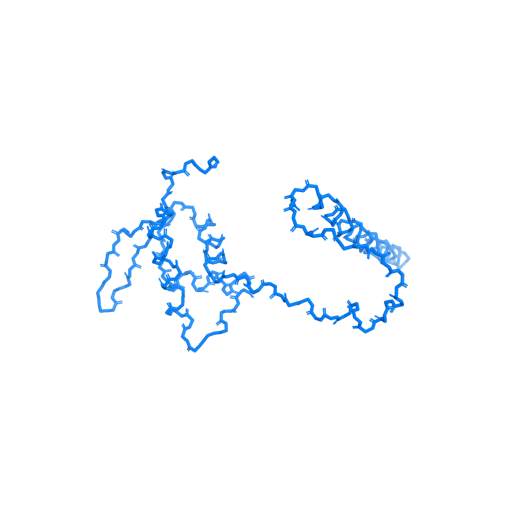3.81 79 GLY A CA 1
ATOM 626 C C . GLY A 1 79 ? 2.843 -2.933 11.227 1.00 83.81 79 GLY A C 1
ATOM 627 O O . GLY A 1 79 ? 1.859 -2.226 11.032 1.00 83.81 79 GLY A O 1
ATOM 628 N N . ASP A 1 80 ? 3.519 -2.894 12.378 1.00 84.19 80 ASP A N 1
ATOM 629 C CA . ASP A 1 80 ? 3.151 -2.055 13.531 1.00 84.19 80 ASP A CA 1
ATOM 630 C C . ASP A 1 80 ? 3.488 -0.561 13.394 1.00 84.19 80 ASP A C 1
ATOM 632 O O . ASP A 1 80 ? 3.260 0.215 14.332 1.00 84.19 80 ASP A O 1
ATOM 636 N N . LYS A 1 81 ? 4.070 -0.139 12.269 1.00 88.69 81 LYS A N 1
ATOM 637 C CA . LYS A 1 81 ? 4.520 1.244 12.097 1.00 88.69 81 LYS A CA 1
ATOM 638 C C . LYS A 1 81 ? 3.357 2.168 11.760 1.00 88.69 81 LYS A C 1
ATOM 640 O O . LYS A 1 81 ? 2.429 1.818 11.036 1.00 88.69 81 LYS A O 1
ATOM 645 N N . GLU A 1 82 ? 3.454 3.389 12.264 1.00 91.56 82 GLU A N 1
ATOM 646 C CA . GLU A 1 82 ? 2.564 4.472 11.878 1.00 91.56 82 GLU A CA 1
ATOM 647 C C . GLU A 1 82 ? 2.909 4.985 10.478 1.00 91.56 82 GLU A C 1
ATOM 649 O O . GLU A 1 82 ? 4.080 5.100 10.105 1.00 91.56 82 GLU A O 1
ATOM 654 N N . PHE A 1 83 ? 1.885 5.328 9.704 1.00 92.31 83 PHE A N 1
ATOM 655 C CA . PHE A 1 83 ? 2.041 5.832 8.347 1.00 92.31 83 PHE A CA 1
ATOM 656 C C . PHE A 1 83 ? 1.065 6.971 8.045 1.00 92.31 83 PHE A C 1
ATOM 658 O O . PHE A 1 83 ? 0.062 7.198 8.723 1.00 92.31 83 PHE A O 1
ATOM 665 N N . THR A 1 84 ? 1.382 7.719 6.992 1.00 93.19 84 THR A N 1
ATOM 666 C CA . THR A 1 84 ? 0.559 8.811 6.464 1.00 93.19 84 THR A CA 1
ATOM 667 C C . THR A 1 84 ? 0.197 8.527 5.008 1.00 93.19 84 THR A C 1
ATOM 669 O O . THR A 1 84 ? 0.783 7.654 4.361 1.00 93.19 84 THR A O 1
ATOM 672 N N . VAL A 1 85 ? -0.739 9.302 4.456 1.00 91.06 85 VAL A N 1
ATOM 673 C CA . VAL A 1 85 ? -1.112 9.217 3.031 1.00 91.06 85 VAL A CA 1
ATOM 674 C C . VAL A 1 85 ? 0.110 9.413 2.124 1.00 91.06 85 VAL A C 1
ATOM 676 O O . VAL A 1 85 ? 0.286 8.661 1.173 1.00 91.06 85 VAL A O 1
ATOM 679 N N . ALA A 1 86 ? 0.988 10.368 2.450 1.00 90.25 86 ALA A N 1
ATOM 680 C CA . ALA A 1 86 ? 2.193 10.650 1.668 1.00 90.25 86 ALA A CA 1
ATOM 681 C C . ALA A 1 86 ? 3.206 9.492 1.708 1.00 90.25 86 ALA A C 1
ATOM 683 O O . ALA A 1 86 ? 3.823 9.169 0.698 1.00 90.25 86 ALA A O 1
ATOM 684 N N . ILE A 1 87 ? 3.352 8.832 2.864 1.00 90.06 87 ILE A N 1
ATOM 685 C CA . ILE A 1 87 ? 4.208 7.642 2.992 1.00 90.06 87 ILE A CA 1
ATOM 686 C C . ILE A 1 87 ? 3.636 6.485 2.164 1.00 90.06 87 ILE A C 1
ATOM 688 O O . ILE A 1 87 ? 4.386 5.779 1.495 1.00 90.06 87 ILE A O 1
ATOM 692 N N . THR A 1 88 ? 2.312 6.325 2.169 1.00 89.75 88 THR A N 1
ATOM 693 C CA . THR A 1 88 ? 1.623 5.284 1.392 1.00 89.75 88 THR A CA 1
ATOM 694 C C . THR A 1 88 ? 1.787 5.518 -0.110 1.00 89.75 88 THR A C 1
ATOM 696 O O . THR A 1 88 ? 2.093 4.589 -0.847 1.00 89.75 88 THR A O 1
ATOM 699 N N . GLU A 1 89 ? 1.663 6.766 -0.564 1.00 90.38 89 GLU A N 1
ATOM 700 C CA . GLU A 1 89 ? 1.924 7.163 -1.954 1.00 90.38 89 GLU A CA 1
ATOM 701 C C . GLU A 1 89 ? 3.366 6.855 -2.377 1.00 90.38 89 GLU A C 1
ATOM 703 O O . GLU A 1 89 ? 3.589 6.235 -3.416 1.00 90.38 89 GLU A O 1
ATOM 708 N N . ALA A 1 90 ? 4.347 7.224 -1.549 1.00 89.25 90 ALA A N 1
ATOM 709 C CA . ALA A 1 90 ? 5.751 6.929 -1.818 1.00 89.25 90 ALA A CA 1
ATOM 710 C C . ALA A 1 90 ? 6.029 5.417 -1.857 1.00 89.25 90 ALA A C 1
ATOM 712 O O . ALA A 1 90 ? 6.854 4.958 -2.646 1.00 89.25 90 ALA A O 1
ATOM 713 N N . ALA A 1 91 ? 5.351 4.635 -1.016 1.00 88.38 91 ALA A N 1
ATOM 714 C CA . ALA A 1 91 ? 5.482 3.185 -1.006 1.00 88.38 91 ALA A CA 1
ATOM 715 C C . ALA A 1 91 ? 4.843 2.540 -2.247 1.00 88.38 91 ALA A C 1
ATOM 717 O O . ALA A 1 91 ? 5.482 1.696 -2.868 1.00 88.38 91 ALA A O 1
ATOM 718 N N . LEU A 1 92 ? 3.661 2.992 -2.676 1.00 88.31 92 LEU A N 1
ATOM 719 C CA . LEU A 1 92 ? 3.040 2.554 -3.934 1.00 88.31 92 LEU A CA 1
ATOM 720 C C . LEU A 1 92 ? 3.952 2.825 -5.137 1.00 88.31 92 LEU A C 1
ATOM 722 O O . LEU A 1 92 ? 4.194 1.924 -5.939 1.00 88.31 92 LEU A O 1
ATOM 726 N N . ALA A 1 93 ? 4.544 4.022 -5.201 1.00 87.50 93 ALA A N 1
ATOM 727 C CA . ALA A 1 93 ? 5.489 4.381 -6.256 1.00 87.50 93 ALA A CA 1
ATOM 728 C C . ALA A 1 93 ? 6.734 3.473 -6.266 1.00 87.50 93 ALA A C 1
ATOM 730 O O . ALA A 1 93 ? 7.198 3.076 -7.333 1.00 87.50 93 ALA A O 1
ATOM 731 N N . LYS A 1 94 ? 7.254 3.087 -5.090 1.00 86.94 94 LYS A N 1
ATOM 732 C CA . LYS A 1 94 ? 8.389 2.151 -4.977 1.00 86.94 94 LYS A CA 1
ATOM 733 C C . LYS A 1 94 ? 8.070 0.740 -5.469 1.00 86.94 94 LYS A C 1
ATOM 735 O O . LYS A 1 94 ? 8.975 0.057 -5.932 1.00 86.94 94 LYS A O 1
ATOM 740 N N . VAL A 1 95 ? 6.814 0.313 -5.369 1.00 83.25 95 VAL A N 1
ATOM 741 C CA . VAL A 1 95 ? 6.345 -0.999 -5.851 1.00 83.25 95 VAL A CA 1
ATOM 742 C C . VAL A 1 95 ? 5.975 -0.945 -7.346 1.00 83.25 95 VAL A C 1
ATOM 744 O O . VAL A 1 95 ? 5.598 -1.950 -7.936 1.00 83.25 95 VAL A O 1
ATOM 747 N N . GLY A 1 96 ? 6.116 0.218 -7.993 1.00 84.62 96 GLY A N 1
ATOM 748 C CA . GLY A 1 96 ? 5.780 0.414 -9.406 1.00 84.62 96 GLY A CA 1
ATOM 749 C C . GLY A 1 96 ? 4.290 0.649 -9.660 1.00 84.62 96 GLY A C 1
ATOM 750 O O . GLY A 1 96 ? 3.867 0.717 -10.813 1.00 84.62 96 GLY A O 1
ATOM 751 N N . ILE A 1 97 ? 3.484 0.813 -8.606 1.00 84.31 97 ILE A N 1
ATOM 752 C CA . ILE A 1 97 ? 2.047 1.054 -8.721 1.00 84.31 97 ILE A CA 1
ATOM 753 C C . ILE A 1 97 ? 1.819 2.559 -8.841 1.00 84.31 97 ILE A C 1
ATOM 755 O O . ILE A 1 97 ? 1.974 3.317 -7.881 1.00 84.31 97 ILE A O 1
ATOM 759 N N . THR A 1 98 ? 1.419 2.993 -10.035 1.00 80.94 98 THR A N 1
ATOM 760 C CA . THR A 1 98 ? 1.092 4.395 -10.307 1.00 80.94 98 THR A CA 1
ATOM 761 C C . THR A 1 98 ? -0.419 4.563 -10.399 1.00 80.94 98 THR A C 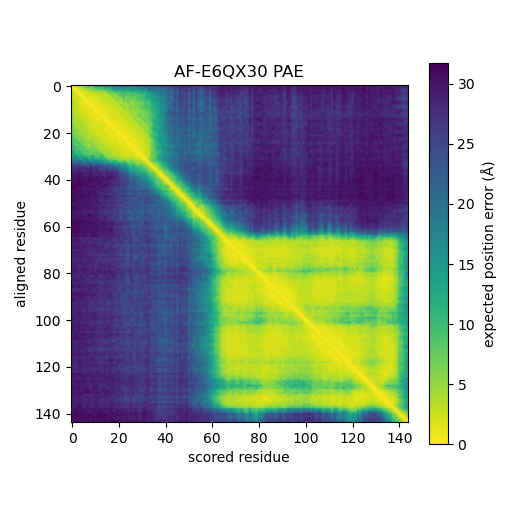1
ATOM 763 O O . THR A 1 98 ? -1.080 3.977 -11.256 1.00 80.94 98 THR A O 1
ATOM 766 N N . ILE A 1 99 ? -0.991 5.393 -9.525 1.00 82.12 99 ILE A N 1
ATOM 767 C CA . ILE A 1 99 ? -2.425 5.688 -9.551 1.00 82.12 99 ILE A CA 1
ATOM 768 C C . ILE A 1 99 ? -2.689 6.745 -10.625 1.00 82.12 99 ILE A C 1
ATOM 770 O O . ILE A 1 99 ? -2.475 7.937 -10.410 1.00 82.12 99 ILE A O 1
ATOM 774 N N . ASN A 1 100 ? -3.215 6.304 -11.768 1.00 79.44 100 ASN A N 1
ATOM 775 C CA . ASN A 1 100 ? -3.657 7.173 -12.860 1.00 79.44 100 ASN A CA 1
ATOM 776 C C . ASN A 1 100 ? -4.974 7.883 -12.498 1.00 79.44 100 ASN A C 1
ATOM 778 O O . ASN A 1 100 ? -6.061 7.501 -12.936 1.00 79.44 100 ASN A O 1
ATOM 782 N N . ALA A 1 101 ? -4.889 8.912 -11.657 1.00 81.31 101 ALA A N 1
ATOM 783 C CA . ALA A 1 101 ? -6.006 9.775 -11.290 1.00 81.31 101 ALA A CA 1
ATOM 784 C C . ALA A 1 101 ? -5.576 11.244 -11.301 1.00 81.31 101 ALA A C 1
ATOM 786 O O . ALA A 1 101 ? -4.423 11.554 -11.025 1.00 81.31 101 ALA A O 1
ATOM 787 N N . LYS A 1 102 ? -6.530 12.156 -11.549 1.00 82.38 102 LYS A N 1
ATOM 788 C CA . LYS A 1 102 ? -6.301 13.611 -11.467 1.00 82.38 102 LYS A CA 1
ATOM 789 C C . LYS A 1 102 ? -5.699 14.018 -10.116 1.00 82.38 102 LYS A C 1
ATOM 791 O O . LYS A 1 102 ? -4.861 14.907 -10.057 1.00 82.38 102 LYS A O 1
ATOM 796 N N . GLU A 1 103 ? -6.123 13.340 -9.048 1.00 86.56 103 GLU A N 1
ATOM 797 C CA . GLU A 1 103 ? -5.654 13.575 -7.684 1.00 86.56 103 GLU A CA 1
ATOM 798 C C . GLU A 1 103 ? -5.344 12.238 -6.979 1.00 86.56 103 GLU A C 1
ATOM 800 O O . GLU A 1 103 ? -6.202 11.673 -6.289 1.00 86.56 103 GLU A O 1
ATOM 805 N N . PRO A 1 104 ? -4.120 11.699 -7.143 1.00 85.88 104 PRO A N 1
ATOM 806 C CA . PRO A 1 104 ? -3.720 10.404 -6.584 1.00 85.88 104 PRO A CA 1
ATOM 807 C C . PRO A 1 104 ? -3.832 10.361 -5.056 1.00 85.88 104 PRO A C 1
ATOM 809 O O . PRO A 1 104 ? -4.394 9.424 -4.491 1.00 85.88 104 PRO A O 1
ATOM 812 N N . LYS A 1 105 ? -3.401 11.434 -4.381 1.00 86.56 105 LYS A N 1
ATOM 813 C CA . LYS A 1 105 ? -3.478 11.571 -2.919 1.00 86.56 105 LYS A CA 1
ATOM 814 C C . LYS A 1 105 ? -4.903 11.453 -2.382 1.00 86.56 105 LYS A C 1
ATOM 816 O O . LYS A 1 105 ? -5.112 10.790 -1.370 1.00 86.56 105 LYS A O 1
ATOM 821 N N . GLN A 1 106 ? -5.890 12.048 -3.059 1.00 88.38 106 GLN A N 1
ATOM 822 C CA . GLN A 1 106 ? -7.293 11.942 -2.644 1.00 88.38 106 GLN A CA 1
ATOM 823 C C . GLN A 1 106 ? -7.836 10.517 -2.809 1.00 88.38 106 GLN A C 1
ATOM 825 O O . GLN A 1 106 ? -8.585 10.036 -1.954 1.00 88.38 106 GLN A O 1
ATOM 830 N N . ARG A 1 107 ? -7.435 9.816 -3.879 1.00 88.75 107 ARG A N 1
ATOM 831 C CA . ARG A 1 107 ? -7.783 8.401 -4.093 1.00 88.75 107 ARG A CA 1
ATOM 832 C C . ARG A 1 107 ? -7.200 7.511 -2.998 1.00 88.75 107 ARG A C 1
ATOM 834 O O . ARG A 1 107 ? -7.938 6.704 -2.439 1.00 88.75 107 ARG A O 1
ATOM 841 N N . ILE A 1 108 ? -5.928 7.704 -2.650 1.00 90.69 108 ILE A N 1
ATOM 842 C CA . ILE A 1 108 ? -5.268 6.970 -1.560 1.00 90.69 108 ILE A CA 1
ATOM 843 C C . ILE A 1 108 ? -5.952 7.278 -0.225 1.00 90.69 108 ILE A C 1
ATOM 845 O O . ILE A 1 108 ? -6.287 6.360 0.514 1.00 90.69 108 ILE A O 1
ATOM 849 N N . ALA A 1 109 ? -6.224 8.551 0.073 1.00 90.25 109 ALA A N 1
ATOM 850 C CA . ALA A 1 109 ? -6.913 8.938 1.304 1.00 90.25 109 ALA A CA 1
ATOM 851 C C . ALA A 1 109 ? -8.308 8.297 1.411 1.00 90.25 109 ALA A C 1
ATOM 853 O O . ALA A 1 109 ? -8.688 7.810 2.474 1.00 90.25 109 ALA A O 1
ATOM 854 N N . SER A 1 110 ? -9.047 8.242 0.300 1.00 91.19 110 SER A N 1
ATOM 855 C CA . SER A 1 110 ? -10.356 7.582 0.236 1.00 91.19 110 SER A CA 1
ATOM 856 C C . SER A 1 110 ? -10.246 6.070 0.441 1.00 91.19 110 SER A C 1
ATOM 858 O O . SER A 1 110 ? -11.055 5.494 1.163 1.00 91.19 110 SER A O 1
ATOM 860 N N . ALA A 1 111 ? -9.234 5.430 -0.150 1.00 91.00 111 ALA A N 1
ATOM 861 C CA . ALA A 1 111 ? -8.963 4.007 0.042 1.00 91.00 111 ALA A CA 1
ATOM 862 C C . ALA A 1 111 ? -8.600 3.690 1.501 1.00 91.00 111 ALA A C 1
ATOM 864 O O . ALA A 1 111 ? -9.175 2.777 2.088 1.00 91.00 111 ALA A O 1
ATOM 865 N N . ILE A 1 112 ? -7.719 4.485 2.118 1.00 91.00 112 ILE A N 1
ATOM 866 C CA . ILE A 1 112 ? -7.360 4.344 3.535 1.00 91.00 112 ILE A CA 1
ATOM 867 C C . ILE A 1 112 ? -8.595 4.526 4.418 1.00 91.00 112 ILE A C 1
ATOM 869 O O . ILE A 1 112 ? -8.808 3.725 5.321 1.00 91.00 112 ILE A O 1
ATOM 873 N N . LYS A 1 113 ? -9.453 5.514 4.136 1.00 90.88 113 LYS A N 1
ATOM 874 C CA . LYS A 1 113 ? -10.704 5.705 4.881 1.00 90.88 113 LYS A CA 1
ATOM 875 C C . LYS A 1 113 ? -11.604 4.466 4.818 1.00 90.88 113 LYS A C 1
ATOM 877 O O . LYS A 1 113 ? -12.087 4.027 5.850 1.00 90.88 113 LYS A O 1
ATOM 882 N N . GLN A 1 114 ? -11.758 3.850 3.647 1.00 90.44 114 GLN A N 1
ATOM 883 C CA . GLN A 1 114 ? -12.509 2.596 3.524 1.00 90.44 114 GLN A CA 1
ATOM 884 C C . GLN A 1 114 ? -11.860 1.438 4.300 1.00 90.44 114 GLN A C 1
ATOM 886 O O . GLN A 1 114 ? -12.569 0.580 4.819 1.00 90.44 114 GLN A O 1
ATOM 891 N N . LEU A 1 115 ? -10.527 1.385 4.389 1.00 88.88 115 LEU A N 1
ATOM 892 C CA . LEU A 1 115 ? -9.830 0.400 5.226 1.00 88.88 115 LEU A CA 1
ATOM 893 C C . LEU A 1 115 ? -10.037 0.663 6.724 1.00 88.88 115 LEU A C 1
ATOM 895 O O . LEU A 1 115 ? -10.086 -0.293 7.497 1.00 88.88 115 LEU A O 1
ATOM 899 N N . VAL A 1 116 ? -10.208 1.928 7.117 1.00 90.38 116 VAL A N 1
ATOM 900 C CA . VAL A 1 116 ? -10.607 2.308 8.478 1.00 90.38 116 VAL A CA 1
ATOM 901 C C . VAL A 1 116 ? -12.038 1.872 8.773 1.00 90.38 116 VAL A C 1
ATOM 903 O O . VAL A 1 116 ? -12.275 1.228 9.789 1.00 90.38 116 VAL A O 1
ATOM 906 N N . ASP A 1 117 ? -12.972 2.128 7.855 1.00 89.00 117 ASP A N 1
ATOM 907 C CA . ASP A 1 117 ? -14.372 1.703 7.995 1.00 89.00 117 ASP A CA 1
ATOM 908 C C . ASP A 1 117 ? -14.499 0.166 8.081 1.00 89.00 117 ASP A C 1
ATOM 910 O O . ASP A 1 117 ? -15.389 -0.354 8.750 1.00 89.00 117 ASP A O 1
ATOM 914 N N . LYS A 1 118 ? -13.580 -0.574 7.442 1.00 87.12 118 LYS A N 1
ATOM 915 C CA . LYS A 1 118 ? -13.476 -2.044 7.513 1.00 87.12 118 LYS A CA 1
ATOM 916 C C . LYS A 1 118 ? -12.743 -2.565 8.758 1.00 87.12 118 LYS A C 1
ATOM 918 O O . LYS A 1 118 ? -12.585 -3.774 8.886 1.00 87.12 118 LYS A O 1
ATOM 923 N N . GLY A 1 119 ? -12.246 -1.691 9.634 1.00 86.69 119 GLY A N 1
ATOM 924 C CA . GLY A 1 119 ? -11.512 -2.077 10.844 1.00 86.69 119 GLY A CA 1
ATOM 925 C C . GLY A 1 119 ? -10.095 -2.615 10.609 1.00 86.69 119 GLY A C 1
ATOM 926 O O . GLY A 1 119 ? -9.475 -3.097 11.552 1.00 86.69 119 GLY A O 1
ATOM 927 N N . ILE A 1 120 ? -9.563 -2.523 9.384 1.00 86.88 120 ILE A N 1
ATOM 928 C CA . ILE A 1 120 ? -8.216 -3.009 9.019 1.00 86.88 120 ILE A CA 1
ATOM 929 C C . ILE A 1 120 ? -7.140 -1.996 9.434 1.00 86.88 120 ILE A C 1
ATOM 931 O O . ILE A 1 120 ? -6.013 -2.355 9.768 1.00 86.88 120 ILE A O 1
ATOM 935 N N . VAL A 1 121 ? -7.478 -0.708 9.402 1.00 90.69 121 VAL A N 1
ATOM 936 C CA . VAL A 1 121 ? -6.582 0.398 9.751 1.00 90.69 121 VAL A CA 1
ATOM 937 C C . VAL A 1 121 ? -7.246 1.240 10.832 1.00 90.69 121 VAL A C 1
ATOM 939 O O . VAL A 1 121 ? -8.441 1.500 10.773 1.00 90.69 121 VAL A O 1
ATOM 942 N N . THR A 1 122 ? -6.475 1.728 11.794 1.00 91.56 122 THR A N 1
ATOM 943 C CA . THR A 1 122 ?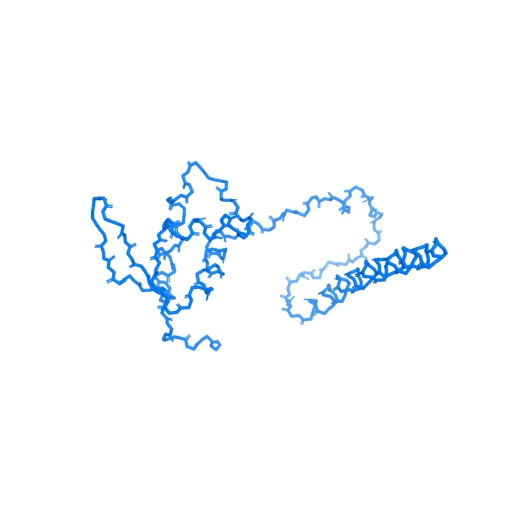 -6.965 2.636 12.834 1.00 91.56 122 THR A CA 1
ATOM 944 C C . THR A 1 122 ? -6.345 4.014 12.645 1.00 91.56 122 THR A C 1
ATOM 946 O O . THR A 1 122 ? -5.145 4.151 12.399 1.00 91.56 122 THR A O 1
ATOM 949 N N . LEU A 1 123 ? -7.164 5.063 12.752 1.00 91.56 123 LEU A N 1
ATOM 950 C CA . LEU A 1 123 ? -6.681 6.441 12.791 1.00 91.56 123 LEU A CA 1
ATOM 951 C C . LEU A 1 123 ? -6.121 6.732 14.189 1.00 91.56 123 LEU A C 1
ATOM 953 O O . LEU A 1 123 ? -6.886 6.949 15.126 1.00 91.56 123 LEU A O 1
ATOM 957 N N . THR A 1 124 ? -4.798 6.781 14.321 1.00 89.94 124 THR A N 1
ATOM 958 C CA . THR A 1 124 ? -4.139 7.085 15.600 1.00 89.94 124 THR A CA 1
ATOM 959 C C . THR A 1 124 ? -4.187 8.574 15.924 1.00 89.94 124 THR A C 1
ATOM 961 O O . THR A 1 124 ? -4.403 8.964 17.070 1.00 89.94 124 THR A O 1
ATOM 964 N N . ARG A 1 125 ? -4.003 9.436 14.914 1.00 91.69 125 ARG A N 1
ATOM 965 C CA . ARG A 1 125 ? -3.999 10.893 15.104 1.00 91.69 125 ARG A CA 1
ATOM 966 C C . ARG A 1 125 ? -4.746 11.601 13.989 1.00 91.69 125 ARG A C 1
ATOM 968 O O . ARG A 1 125 ? -4.370 11.522 12.817 1.00 91.69 125 ARG A O 1
ATOM 975 N N . LYS A 1 126 ? -5.755 12.388 14.364 1.00 91.50 126 LYS A N 1
ATOM 976 C CA . LYS A 1 126 ? -6.428 13.294 13.434 1.00 91.50 126 LYS A CA 1
ATOM 977 C C . LYS A 1 126 ? -5.534 14.508 13.155 1.00 91.50 126 LYS A C 1
ATOM 979 O O . LYS A 1 126 ? -5.197 15.255 14.065 1.00 91.50 126 LYS A O 1
ATOM 984 N N . GLY A 1 127 ? -5.141 14.677 11.897 1.00 88.06 127 GLY A N 1
ATOM 985 C CA . GLY A 1 127 ? -4.480 15.880 11.407 1.00 88.06 127 GLY A CA 1
ATOM 986 C C . GLY A 1 127 ? -5.466 17.030 11.192 1.00 88.06 127 GLY A C 1
ATOM 987 O O . GLY A 1 127 ? -6.675 16.813 11.083 1.00 88.06 127 GLY A O 1
ATOM 988 N N . SER A 1 128 ? -4.945 18.253 11.138 1.00 88.19 128 SER A N 1
ATOM 989 C CA . SER A 1 128 ? -5.687 19.462 10.773 1.00 88.19 128 SER A CA 1
ATOM 990 C C . SER A 1 128 ? -4.741 20.453 10.092 1.00 88.19 128 SER A C 1
ATOM 992 O O . SER A 1 128 ? -3.573 20.569 10.479 1.00 88.19 128 SER A O 1
ATOM 994 N N . GLY A 1 129 ? -5.227 21.154 9.065 1.00 84.75 129 GLY A N 1
ATOM 995 C CA . GLY A 1 129 ? -4.430 22.089 8.268 1.00 84.75 129 GLY A CA 1
ATOM 996 C C . GLY A 1 129 ? -3.211 21.417 7.627 1.00 84.75 129 GLY A C 1
ATOM 997 O O . GLY A 1 129 ? -3.352 20.498 6.827 1.00 84.75 129 GLY A O 1
ATOM 998 N N . SER A 1 130 ? -2.012 21.875 7.999 1.00 84.56 130 SER A N 1
ATOM 999 C CA . SER A 1 130 ? -0.729 21.349 7.496 1.00 84.56 130 SER A CA 1
ATOM 1000 C C . SER A 1 130 ? -0.321 20.010 8.135 1.00 84.56 130 SER A C 1
ATOM 1002 O O . SER A 1 130 ? 0.535 19.294 7.618 1.00 84.56 130 SER A O 1
ATOM 1004 N N . SER A 1 131 ? -0.931 19.634 9.265 1.00 88.06 131 SER A N 1
ATOM 1005 C CA . SER A 1 131 ? -0.597 18.379 9.943 1.00 88.06 131 SER A CA 1
ATOM 1006 C C . SER A 1 131 ? -1.327 17.197 9.300 1.00 88.06 131 SER A C 1
ATOM 1008 O O . SER A 1 131 ? -2.560 17.192 9.302 1.00 88.06 131 SER A O 1
ATOM 1010 N N . PRO A 1 132 ? -0.618 16.160 8.811 1.00 89.75 132 PRO A N 1
ATOM 1011 C CA . PRO A 1 132 ? -1.259 15.000 8.209 1.00 89.75 132 PRO A CA 1
ATOM 1012 C C . PRO A 1 132 ? -1.907 14.093 9.263 1.00 89.75 132 PRO A C 1
ATOM 1014 O O . PRO A 1 132 ? -1.472 14.020 10.421 1.00 89.75 132 PRO A O 1
ATOM 1017 N N . HIS A 1 133 ? -2.932 13.365 8.821 1.00 91.81 133 HIS A N 1
ATOM 1018 C CA . HIS A 1 133 ? -3.502 12.236 9.550 1.00 91.81 133 HIS A CA 1
ATOM 1019 C C . HIS A 1 133 ? -2.481 11.100 9.661 1.00 91.81 133 HIS A C 1
ATOM 1021 O O . HIS A 1 133 ? -1.795 10.791 8.680 1.00 91.81 133 HIS A O 1
ATOM 1027 N N . ILE A 1 134 ? -2.413 10.490 10.843 1.00 92.62 134 ILE A N 1
ATOM 1028 C CA . ILE A 1 134 ? -1.569 9.326 11.115 1.00 92.62 134 ILE A CA 1
ATOM 1029 C C . ILE A 1 134 ? -2.462 8.114 11.320 1.00 92.62 134 ILE A C 1
ATOM 1031 O O . ILE A 1 134 ? -3.412 8.156 12.107 1.00 92.62 134 ILE A O 1
ATOM 1035 N N . TYR A 1 135 ? -2.115 7.048 10.618 1.00 93.12 135 TYR A N 1
ATOM 1036 C CA . TYR A 1 135 ? -2.802 5.772 10.625 1.00 93.12 135 TYR A CA 1
ATOM 1037 C C . TYR A 1 135 ? -1.847 4.675 11.084 1.00 93.12 135 TYR A C 1
ATOM 1039 O O . TYR A 1 135 ? -0.630 4.799 10.938 1.00 93.12 135 TYR A O 1
ATOM 1047 N N . LYS A 1 136 ? -2.405 3.589 11.606 1.00 92.44 136 LYS A N 1
ATOM 1048 C CA . LYS A 1 136 ? -1.671 2.380 11.969 1.00 92.44 136 LYS A CA 1
ATOM 1049 C C . LYS A 1 136 ? -2.487 1.156 11.565 1.00 92.44 136 LYS A C 1
ATOM 1051 O O . LYS A 1 136 ? -3.717 1.203 11.596 1.00 92.44 136 LYS A O 1
ATOM 1056 N N . LEU A 1 137 ? -1.818 0.074 11.174 1.00 90.50 137 LEU A N 1
ATOM 1057 C CA . LEU A 1 137 ? -2.488 -1.196 10.909 1.00 90.50 137 LEU A CA 1
ATOM 1058 C C . LEU A 1 137 ? -3.124 -1.714 12.208 1.00 90.50 137 LEU A C 1
ATOM 1060 O O . LEU A 1 137 ? -2.496 -1.701 13.271 1.00 90.50 137 LEU A O 1
ATOM 1064 N N . ASN A 1 138 ? -4.383 -2.136 12.135 1.00 85.94 138 ASN A N 1
ATOM 1065 C CA . ASN A 1 138 ? -5.055 -2.750 13.264 1.00 85.94 138 ASN A CA 1
ATOM 1066 C C . ASN A 1 138 ? -4.674 -4.235 13.307 1.00 85.94 138 ASN A C 1
ATOM 1068 O O . ASN A 1 138 ? -5.320 -5.067 12.681 1.00 85.94 138 ASN A O 1
ATOM 1072 N N . ASN A 1 139 ? -3.622 -4.571 14.056 1.00 68.38 139 ASN A N 1
ATOM 1073 C CA . ASN A 1 139 ? -3.171 -5.957 14.248 1.00 68.38 139 ASN A CA 1
ATOM 1074 C C . ASN A 1 139 ? -4.116 -6.799 15.135 1.00 68.38 139 ASN A C 1
ATOM 1076 O O . ASN A 1 139 ? -3.768 -7.901 15.538 1.00 68.38 139 ASN A O 1
ATOM 1080 N N . GLY A 1 140 ? -5.308 -6.284 15.455 1.00 55.09 140 GLY A N 1
ATOM 1081 C CA . GLY A 1 140 ? -6.313 -6.923 16.305 1.00 55.09 140 GLY A CA 1
ATOM 1082 C C . GLY A 1 140 ? -7.371 -7.733 15.554 1.00 55.09 140 GLY A C 1
ATOM 1083 O O . GLY A 1 140 ? -8.488 -7.868 16.046 1.00 55.09 140 GLY A O 1
ATOM 1084 N N . SER A 1 141 ? -7.086 -8.233 14.355 1.00 45.47 141 SER A N 1
ATOM 1085 C CA . SER A 1 141 ? -8.004 -9.139 13.664 1.00 45.47 141 SER A CA 1
ATOM 1086 C C . SER A 1 141 ? -7.211 -10.263 13.026 1.00 45.47 141 SER A C 1
ATOM 1088 O O . SER A 1 141 ? -6.632 -10.094 11.955 1.00 45.47 141 SER A O 1
ATOM 1090 N N . ASP A 1 142 ? -7.194 -11.400 13.721 1.00 44.34 142 ASP A N 1
ATOM 1091 C CA . ASP A 1 142 ? -7.148 -12.720 13.107 1.00 44.34 142 ASP A CA 1
ATOM 1092 C C . ASP A 1 142 ? -8.005 -12.706 11.832 1.00 44.34 142 ASP A C 1
ATOM 1094 O O . ASP A 1 142 ? -9.236 -12.748 11.878 1.00 44.34 142 ASP A O 1
ATOM 1098 N N . LEU A 1 143 ? -7.347 -12.581 10.682 1.00 43.97 143 LEU A N 1
ATOM 1099 C CA . LEU A 1 143 ? -7.927 -12.937 9.397 1.00 43.97 143 LEU A CA 1
ATOM 1100 C C . LEU A 1 143 ? -7.870 -14.466 9.319 1.00 43.97 143 LEU A C 1
ATOM 1102 O O . LEU A 1 143 ? -6.902 -15.025 8.802 1.00 43.97 143 LEU A O 1
ATOM 1106 N N . VAL A 1 144 ? -8.878 -15.108 9.918 1.00 36.53 144 VAL A N 1
ATOM 1107 C CA . VAL A 1 144 ? -9.297 -16.485 9.606 1.00 36.53 144 VAL A CA 1
ATOM 1108 C C . VAL A 1 144 ? -10.034 -16.484 8.273 1.00 36.53 144 VAL A C 1
ATOM 1110 O O . VAL A 1 144 ? -10.863 -15.567 8.066 1.00 36.53 144 VAL A O 1
#

Mean predicted aligned error: 17.73 Å

Sequence (144 aa):
MSDILKEFEKRIAANKREIEEQEYALVILKRTMGASNATLISALPIKTAEAKFDDLFDVVKENKRAVIDDVRDVISNFGDKEFTVAITEAALAKVGITINAKEPKQRIASAIKQLVDKGIVTLTRKGSGSSPHIYKLNNGSDLV

Foldseek 3Di:
DVVVVVVVVVVVVVVVVVVVVVVVVVVVVCVVVVVPPDPDDDDDPPDDDDDDPVVVPPPPPPPPPQVLVLLLVQQVVCAFDKDFLVRSQVSCVVVVNDPPDPDVSVSSVVSVVVCVVVVQKPFPDDDDDPGTTIIGGNPPDDPD

Solvent-accessible surface area (backbone atoms only — not comparable to full-atom values): 8842 Å² total; per-residue (Å²): 114,72,68,58,52,54,51,50,54,52,49,53,52,51,52,51,54,51,49,54,52,53,52,52,50,48,53,53,46,51,56,62,59,56,64,74,80,61,92,84,78,76,94,66,83,86,70,94,63,88,78,55,76,69,69,76,62,54,69,74,71,70,72,74,71,50,67,48,58,58,50,47,59,56,52,64,73,50,48,90,44,74,44,34,64,68,56,51,52,56,49,34,51,73,74,70,51,75,68,94,51,101,53,44,68,60,54,50,46,52,32,51,50,53,35,35,79,68,60,51,30,40,80,78,39,90,44,62,92,92,45,70,47,33,32,31,54,39,88,86,59,88,85,124

Radius of gyration: 23.2 Å; Cα contacts (8 Å, |Δi|>4): 98; chains: 1; bounding box: 63×48×52 Å

Secondary structure (DSSP, 8-state):
-HHHHHHHHHHHHHHHHHHHHHHHHHHHHHHHHGGGS---------------GGGGGS--------HHHHHHHHHHTTTT-EE-HHHHHHHHHHTT----SS-HHHHHHHHHHHHHHTTSEEEEE---TTSPPEEEE-------

Organism: NCBI:txid410659